Protein AF-A0A4U6CNP1-F1 (afdb_monomer_lite)

Sequence (133 aa):
MARKINLILQGKGGTGKSLFTYLRALSEMGSSSLFVDADGFARTSNNQLIFLPEKRKTTLSIQTTGQSPGKIDLATFIQSLNMLSFENESFIDFGSLESRQILELDLQNPEFAPDCDALGLISPLSYNSRRWW

Foldseek 3Di:
DAEAEAEQFDLDPPPCSLVVLLVVCVVQVVHLEAEEEAEPPDCPNVVSVVVDDPSRYYYQDQAADPDDHLAHAPVSVLVSVVVPDDDYYYYYRHDNSVRVRVLVYPCVPPVCVVSCVSNVNDRVVVVPPDDDD

pLDDT: mean 78.66, std 15.21, range [38.5, 94.31]

Structure (mmCIF, N/CA/C/O backbone):
data_AF-A0A4U6CNP1-F1
#
_entry.id   AF-A0A4U6CNP1-F1
#
loop_
_atom_site.group_PDB
_atom_site.id
_atom_site.type_symbol
_atom_site.label_atom_id
_atom_site.label_alt_id
_atom_site.label_comp_id
_atom_site.label_asym_id
_atom_site.label_entity_id
_atom_site.label_seq_id
_atom_site.pdbx_PDB_ins_code
_atom_site.Cartn_x
_atom_site.Cartn_y
_atom_site.Cartn_z
_atom_site.occupancy
_atom_site.B_iso_or_equiv
_atom_site.auth_seq_id
_atom_site.auth_comp_id
_atom_site.auth_asym_id
_atom_site.auth_atom_id
_atom_site.pdbx_PDB_model_num
ATOM 1 N N . MET A 1 1 ? -1.404 -19.397 7.307 1.00 46.19 1 MET A N 1
ATOM 2 C CA . MET A 1 1 ? -2.209 -18.681 6.291 1.00 46.19 1 MET A CA 1
ATOM 3 C C . MET A 1 1 ? -1.251 -17.982 5.343 1.00 46.19 1 MET A C 1
ATOM 5 O O . MET A 1 1 ? -0.212 -17.533 5.809 1.00 46.19 1 MET A O 1
ATOM 9 N N . ALA A 1 2 ? -1.554 -17.934 4.045 1.00 59.44 2 ALA A N 1
ATOM 10 C CA . ALA A 1 2 ? -0.763 -17.148 3.099 1.00 59.44 2 ALA A CA 1
ATOM 11 C C . ALA A 1 2 ? -0.947 -15.649 3.393 1.00 59.44 2 ALA A C 1
ATOM 13 O O . ALA A 1 2 ? -2.058 -15.220 3.714 1.00 59.44 2 ALA A O 1
ATOM 14 N N . ARG A 1 3 ? 0.133 -14.865 3.308 1.00 74.62 3 ARG A N 1
ATOM 15 C CA . ARG A 1 3 ? 0.068 -13.400 3.412 1.00 74.62 3 ARG A CA 1
ATOM 16 C C . ARG A 1 3 ? -0.767 -12.861 2.251 1.00 74.62 3 ARG A C 1
ATOM 18 O O . ARG A 1 3 ? -0.574 -13.286 1.117 1.00 74.62 3 ARG A O 1
ATOM 25 N N . LYS A 1 4 ? -1.682 -11.929 2.525 1.00 83.44 4 LYS A N 1
ATOM 26 C CA . LYS A 1 4 ? -2.499 -11.279 1.492 1.00 83.44 4 LYS A CA 1
ATOM 27 C C . LYS A 1 4 ? -2.123 -9.807 1.391 1.00 83.44 4 LYS A C 1
ATOM 29 O O . LYS A 1 4 ? -2.309 -9.059 2.347 1.00 83.44 4 LYS A O 1
ATOM 34 N N . ILE A 1 5 ? -1.600 -9.404 0.239 1.00 87.06 5 ILE A N 1
ATOM 35 C CA . ILE A 1 5 ? -1.184 -8.027 -0.032 1.00 87.06 5 ILE A CA 1
ATOM 36 C C . ILE A 1 5 ? -2.187 -7.404 -1.001 1.00 87.06 5 ILE A C 1
ATOM 38 O 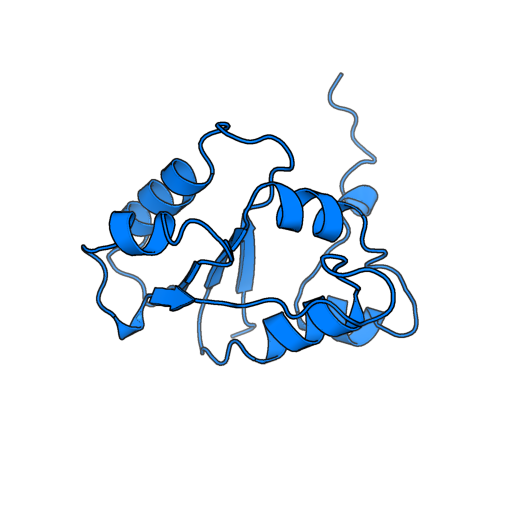O . ILE A 1 5 ? -2.375 -7.890 -2.111 1.00 87.06 5 ILE A O 1
ATOM 42 N N . ASN A 1 6 ? -2.835 -6.322 -0.579 1.00 90.06 6 ASN A N 1
ATOM 43 C CA . ASN A 1 6 ? -3.740 -5.542 -1.413 1.00 90.06 6 ASN A CA 1
ATOM 44 C C . ASN A 1 6 ? -3.039 -4.238 -1.808 1.00 90.06 6 ASN A C 1
ATOM 46 O O . ASN A 1 6 ? -2.792 -3.378 -0.959 1.00 90.06 6 ASN A O 1
ATOM 50 N N . LEU A 1 7 ? -2.726 -4.093 -3.095 1.00 90.88 7 LEU A N 1
ATOM 51 C CA . LEU A 1 7 ? -2.122 -2.882 -3.646 1.00 90.88 7 LEU A CA 1
ATOM 52 C C . LEU A 1 7 ? -3.222 -1.907 -4.077 1.00 90.88 7 LEU A C 1
ATOM 54 O O . LEU A 1 7 ? -4.061 -2.239 -4.915 1.00 90.88 7 LEU A O 1
ATOM 58 N N . ILE A 1 8 ? -3.215 -0.695 -3.528 1.00 91.06 8 ILE A N 1
ATOM 59 C CA . ILE A 1 8 ? -4.145 0.374 -3.897 1.00 91.06 8 ILE A CA 1
ATOM 60 C C . ILE A 1 8 ? -3.409 1.301 -4.867 1.00 91.06 8 ILE A C 1
ATOM 62 O O . ILE A 1 8 ? -2.676 2.203 -4.465 1.00 91.06 8 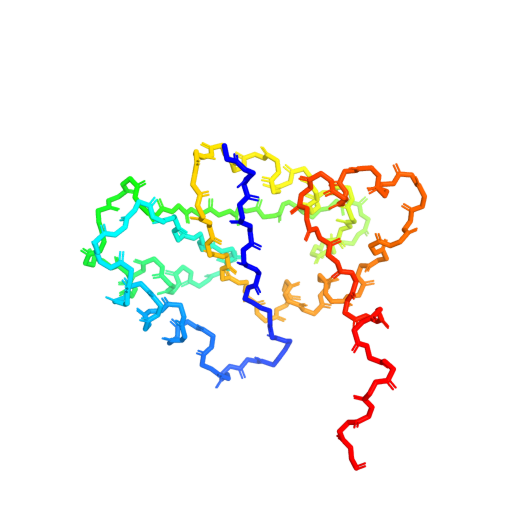ILE A O 1
ATOM 66 N N . LEU A 1 9 ? -3.583 1.043 -6.166 1.00 88.88 9 LEU A N 1
ATOM 67 C CA . LEU A 1 9 ? -2.847 1.705 -7.247 1.00 88.88 9 LEU A CA 1
ATOM 68 C C . LEU A 1 9 ? -3.775 2.568 -8.105 1.00 88.88 9 LEU A C 1
ATOM 70 O O . LEU A 1 9 ? -4.817 2.112 -8.574 1.00 88.88 9 LEU A O 1
ATOM 74 N N . GLN A 1 10 ? -3.383 3.817 -8.358 1.00 84.56 10 GLN A N 1
ATOM 75 C CA . GLN A 1 10 ? -4.041 4.685 -9.339 1.00 84.56 10 GLN A CA 1
ATOM 76 C C . GLN A 1 10 ? -3.102 5.815 -9.766 1.00 84.56 10 GLN A C 1
ATOM 78 O O . GLN A 1 10 ? -2.774 6.698 -8.968 1.00 84.56 10 GLN A O 1
ATOM 83 N N . GLY A 1 11 ? -2.724 5.818 -11.045 1.00 77.81 11 GLY A N 1
ATOM 84 C CA . GLY A 1 11 ? -1.773 6.771 -11.614 1.00 77.81 11 GLY A CA 1
ATOM 85 C C . GLY A 1 11 ? -2.291 8.209 -11.733 1.00 77.81 11 GLY A C 1
ATOM 86 O O . GLY A 1 11 ? -1.505 9.134 -11.935 1.00 77.81 11 GLY A O 1
ATOM 87 N N . LYS A 1 12 ? -3.598 8.456 -11.609 1.00 82.81 12 LYS A N 1
ATOM 88 C CA . LYS A 1 12 ? -4.146 9.821 -11.545 1.00 82.81 12 LYS A CA 1
ATOM 89 C C . LYS A 1 12 ? -4.277 10.297 -10.088 1.00 82.81 12 LYS A C 1
ATOM 91 O O . LYS A 1 12 ? -4.734 9.563 -9.214 1.00 82.81 12 LYS A O 1
ATOM 96 N N . GLY A 1 13 ? -3.861 11.536 -9.819 1.00 78.75 13 GLY A N 1
ATOM 97 C CA . GLY A 1 13 ? -4.075 12.196 -8.526 1.00 78.75 13 GLY A CA 1
ATOM 98 C C . GLY A 1 13 ? -5.544 12.586 -8.311 1.00 78.75 13 GLY A C 1
ATOM 99 O O . GLY A 1 13 ? -6.288 12.757 -9.275 1.00 78.75 13 GLY A O 1
ATOM 100 N N . GLY A 1 14 ? -5.972 12.721 -7.051 1.00 80.31 14 GLY A N 1
ATOM 101 C CA . GLY A 1 14 ? -7.320 13.203 -6.706 1.00 80.31 14 GLY A CA 1
ATOM 102 C C . GLY A 1 14 ? -8.471 12.225 -6.977 1.00 80.31 14 GLY A C 1
ATOM 103 O O . GLY A 1 14 ? -9.628 12.623 -6.965 1.00 80.31 14 GLY A O 1
ATOM 104 N N . THR A 1 15 ? -8.186 10.945 -7.212 1.00 84.38 15 THR A N 1
ATOM 105 C CA . THR A 1 15 ? -9.198 9.920 -7.536 1.00 84.38 15 THR A CA 1
ATOM 106 C C . THR A 1 15 ? -9.824 9.240 -6.316 1.00 84.38 15 THR A C 1
ATOM 108 O O . THR A 1 15 ? -10.586 8.295 -6.478 1.00 84.38 15 THR A O 1
ATOM 111 N N . GLY A 1 16 ? -9.463 9.660 -5.099 1.00 86.44 16 GLY A N 1
ATOM 112 C CA . GLY A 1 16 ? -10.010 9.095 -3.862 1.00 86.44 16 GLY A CA 1
ATOM 113 C C . GLY A 1 16 ? -9.313 7.838 -3.326 1.00 86.44 16 GLY A C 1
ATOM 114 O O . GLY A 1 16 ? -9.931 7.124 -2.548 1.00 86.44 16 GLY A O 1
ATOM 115 N N . LYS A 1 17 ? -8.046 7.561 -3.681 1.00 88.75 17 LYS A N 1
ATOM 116 C CA . LYS A 1 17 ? -7.278 6.427 -3.111 1.00 88.75 17 LYS A CA 1
ATOM 117 C C . LYS A 1 17 ? -7.228 6.453 -1.582 1.00 88.75 17 LYS A C 1
ATOM 119 O O . LYS A 1 17 ? -7.680 5.510 -0.952 1.00 88.75 17 LYS A O 1
ATOM 124 N N . SER A 1 18 ? -6.800 7.568 -0.993 1.00 85.50 18 SER A N 1
ATOM 125 C CA . SER A 1 18 ? -6.718 7.691 0.467 1.00 85.50 18 SER A CA 1
ATOM 126 C C . SER A 1 18 ? -8.093 7.604 1.140 1.00 85.50 18 SER A C 1
ATOM 128 O O . SER A 1 18 ? -8.224 6.997 2.198 1.00 85.50 18 SER A O 1
ATOM 130 N N . LEU A 1 19 ? -9.155 8.099 0.483 1.00 89.56 19 LEU A N 1
ATOM 131 C CA . LEU A 1 19 ? -10.533 7.888 0.943 1.00 89.56 19 LEU A CA 1
ATOM 132 C C . LEU A 1 19 ? -10.914 6.401 0.909 1.00 89.56 19 LEU A C 1
ATOM 134 O O . LEU A 1 19 ? -11.525 5.906 1.850 1.00 89.56 19 LEU A O 1
ATOM 138 N N . PHE A 1 20 ? -10.547 5.675 -0.146 1.00 91.50 20 PHE A N 1
ATOM 139 C CA . PHE A 1 20 ? -10.758 4.232 -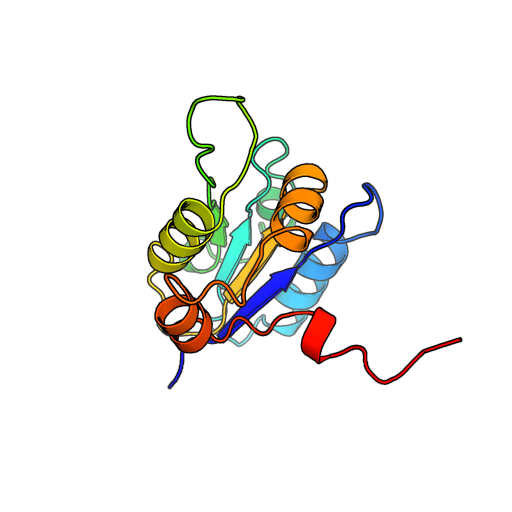0.222 1.00 91.50 20 PHE A CA 1
ATOM 140 C C . PHE A 1 20 ? -9.996 3.495 0.890 1.00 91.50 20 PHE A C 1
ATOM 142 O O . PHE A 1 20 ? -10.594 2.673 1.583 1.00 91.50 20 PHE A O 1
ATOM 149 N N . THR A 1 21 ? -8.727 3.839 1.129 1.00 91.81 21 THR A N 1
ATOM 150 C CA . THR A 1 21 ? -7.919 3.311 2.241 1.00 91.81 21 THR A CA 1
ATOM 151 C C . THR A 1 21 ? -8.598 3.560 3.590 1.00 91.81 21 THR A C 1
ATOM 153 O O . THR A 1 21 ? -8.739 2.640 4.395 1.00 91.81 21 THR A O 1
ATOM 156 N N . TYR A 1 22 ? -9.096 4.779 3.813 1.00 92.19 22 TYR A N 1
ATOM 157 C CA . TYR A 1 22 ? -9.843 5.161 5.011 1.00 92.19 22 TYR A CA 1
ATOM 158 C C . TYR A 1 22 ? -11.123 4.330 5.199 1.00 92.19 22 TYR A C 1
ATOM 160 O O . TYR A 1 22 ? -11.345 3.754 6.265 1.00 92.19 22 TYR A O 1
ATOM 168 N N . LEU A 1 23 ? -11.954 4.210 4.159 1.00 94.31 23 LEU A N 1
ATOM 169 C CA . LEU A 1 23 ? -13.188 3.419 4.210 1.00 94.31 23 LEU A CA 1
ATOM 170 C C . LEU A 1 23 ? -12.896 1.932 4.441 1.00 94.31 23 LEU A C 1
ATOM 172 O O . LEU A 1 23 ? -13.605 1.267 5.200 1.00 94.31 23 LEU A O 1
ATOM 176 N N . ARG A 1 24 ? -11.822 1.410 3.840 1.00 93.88 24 ARG A N 1
ATOM 177 C CA . ARG A 1 24 ? -11.385 0.035 4.073 1.00 93.88 24 ARG A CA 1
ATOM 178 C C . ARG A 1 24 ? -10.959 -0.164 5.525 1.00 93.88 24 ARG A C 1
ATOM 180 O O . ARG A 1 24 ? -11.394 -1.135 6.137 1.00 93.88 24 ARG A O 1
ATOM 187 N N . ALA A 1 25 ? -10.207 0.768 6.104 1.00 92.94 25 ALA A N 1
ATOM 188 C CA . ALA A 1 25 ? -9.845 0.740 7.519 1.00 92.94 25 ALA A CA 1
ATOM 189 C C . ALA A 1 25 ? -11.061 0.735 8.453 1.00 92.94 25 ALA A C 1
ATOM 191 O O . ALA A 1 25 ? -11.086 -0.047 9.403 1.00 92.94 25 ALA A O 1
ATOM 192 N N . LEU A 1 26 ? -12.102 1.515 8.147 1.00 94.31 26 LEU A N 1
ATOM 193 C CA . LEU A 1 26 ? -13.364 1.465 8.891 1.00 94.31 26 LEU A CA 1
ATOM 194 C C . LEU A 1 26 ? -14.054 0.097 8.788 1.00 94.31 26 LEU A C 1
ATOM 196 O O . LEU A 1 26 ? -14.541 -0.422 9.791 1.00 94.31 26 LEU A O 1
ATOM 200 N N . SER A 1 27 ? -14.062 -0.521 7.602 1.00 93.81 27 SER A N 1
ATOM 201 C CA . SER A 1 27 ? -14.631 -1.868 7.420 1.00 93.81 27 SER A CA 1
ATOM 202 C C . SER A 1 27 ? -13.835 -2.973 8.132 1.00 93.81 27 SER A C 1
ATOM 204 O O . SER A 1 27 ? -14.365 -4.044 8.404 1.00 93.81 27 SER A O 1
ATOM 206 N N . GLU A 1 28 ? -12.573 -2.699 8.468 1.00 91.38 28 GLU A N 1
ATOM 207 C CA . GLU A 1 28 ? -11.604 -3.629 9.058 1.00 91.38 28 GLU A CA 1
ATOM 208 C C . GLU A 1 28 ? -11.349 -3.344 10.553 1.00 91.38 28 GLU A C 1
ATOM 210 O O . GLU A 1 28 ? -10.341 -3.764 11.125 1.00 91.38 28 GLU A O 1
ATOM 215 N N . MET A 1 29 ? -12.246 -2.624 11.233 1.00 85.44 29 MET A N 1
ATOM 216 C CA . MET A 1 29 ? -12.064 -2.245 12.643 1.00 85.44 29 MET A CA 1
ATOM 217 C C . MET A 1 29 ? -11.888 -3.445 13.585 1.00 85.44 29 MET A C 1
ATOM 219 O O . MET A 1 29 ? -11.115 -3.360 14.537 1.00 85.44 29 MET A O 1
ATOM 223 N N . GLY A 1 30 ? -12.549 -4.569 13.297 1.00 84.38 30 GLY A N 1
ATOM 224 C CA . GLY A 1 30 ? -12.455 -5.805 14.082 1.00 84.38 30 GLY A CA 1
ATOM 225 C C . GLY A 1 30 ? -11.318 -6.754 13.688 1.00 84.38 30 GLY A C 1
ATOM 226 O O . GLY A 1 30 ? -11.179 -7.801 14.312 1.00 84.38 30 GLY A O 1
ATOM 227 N N . SER A 1 31 ? -10.528 -6.431 12.661 1.00 86.44 31 SER A N 1
ATOM 228 C CA . SER A 1 31 ? -9.462 -7.305 12.160 1.00 86.44 31 SER A CA 1
ATOM 229 C C . SER A 1 31 ? -8.069 -6.854 12.606 1.00 86.44 31 SER A C 1
ATOM 231 O O . SER A 1 31 ? -7.871 -5.782 13.183 1.00 86.44 31 SER A O 1
ATOM 233 N N . SER A 1 32 ? -7.071 -7.686 12.321 1.00 87.56 32 SER A N 1
ATOM 234 C CA . SER A 1 32 ? -5.648 -7.401 12.521 1.00 87.56 32 SER A CA 1
ATOM 235 C C . SER A 1 32 ? -4.959 -6.892 11.248 1.00 87.56 32 SER A C 1
ATOM 237 O O . SER A 1 32 ? -3.730 -6.922 11.172 1.00 87.56 32 SER A O 1
ATOM 239 N N . SER A 1 33 ? -5.734 -6.425 10.261 1.00 91.31 33 SER A N 1
ATOM 240 C CA . SER A 1 33 ? -5.214 -5.937 8.982 1.00 91.31 33 SER A CA 1
ATOM 241 C C . SER A 1 33 ? -4.319 -4.711 9.168 1.00 91.31 33 SER A C 1
ATOM 243 O O . SER A 1 33 ? -4.635 -3.825 9.978 1.00 91.31 33 SER A O 1
ATOM 245 N N . LEU A 1 34 ? -3.227 -4.672 8.404 1.00 90.69 34 LEU A N 1
ATOM 246 C CA . LEU A 1 34 ? -2.242 -3.595 8.393 1.00 90.69 34 LEU A CA 1
ATOM 247 C C . LEU A 1 34 ? -2.550 -2.595 7.281 1.00 90.69 34 LEU A C 1
ATOM 249 O O . LEU A 1 34 ? -2.837 -2.979 6.148 1.00 90.69 34 LEU A O 1
ATOM 253 N N . PHE A 1 35 ? -2.414 -1.313 7.593 1.00 91.56 35 PHE A N 1
ATOM 254 C CA . PHE A 1 35 ? -2.497 -0.232 6.624 1.00 91.56 35 PHE A CA 1
ATOM 255 C C . PHE A 1 35 ? -1.118 0.389 6.442 1.00 91.56 35 PHE A C 1
ATOM 257 O O . PHE A 1 35 ? -0.465 0.788 7.404 1.00 91.56 35 PHE A O 1
ATOM 264 N N . VAL A 1 36 ? -0.656 0.427 5.200 1.00 89.88 36 VAL A N 1
ATOM 265 C CA . VAL A 1 36 ? 0.686 0.866 4.839 1.00 89.88 36 VAL A CA 1
ATOM 266 C C . VAL A 1 36 ? 0.563 2.104 3.969 1.00 89.88 36 VAL A C 1
ATOM 268 O O . VAL A 1 36 ? -0.033 2.059 2.896 1.00 89.88 36 VAL A O 1
ATOM 271 N N . ASP A 1 37 ? 1.131 3.204 4.438 1.00 88.75 37 ASP A N 1
ATOM 272 C CA . ASP A 1 37 ? 1.264 4.434 3.670 1.00 88.75 37 ASP A CA 1
ATOM 273 C C . ASP A 1 37 ? 2.559 4.364 2.853 1.00 88.75 37 ASP A C 1
ATOM 275 O O . ASP A 1 37 ? 3.652 4.377 3.421 1.00 88.75 37 ASP A O 1
ATOM 279 N N . ALA A 1 38 ? 2.442 4.225 1.536 1.00 85.88 38 ALA A N 1
ATOM 280 C CA . ALA A 1 38 ? 3.567 4.201 0.606 1.00 85.88 38 ALA A CA 1
ATOM 281 C C . ALA A 1 38 ? 3.656 5.490 -0.233 1.00 85.88 38 ALA A C 1
ATOM 283 O O . ALA A 1 38 ? 4.315 5.515 -1.273 1.00 85.88 38 ALA A O 1
ATOM 284 N N . ASP A 1 39 ? 2.992 6.567 0.202 1.00 74.50 39 ASP A N 1
ATOM 285 C CA . ASP A 1 39 ? 3.154 7.906 -0.359 1.00 74.50 39 ASP A CA 1
ATOM 286 C C . ASP A 1 39 ? 4.356 8.596 0.309 1.00 74.50 39 ASP A C 1
ATOM 288 O O . ASP A 1 39 ? 4.305 9.040 1.462 1.00 74.50 39 ASP A O 1
ATOM 292 N N . GLY A 1 40 ? 5.473 8.671 -0.421 1.00 59.97 40 GLY A N 1
ATOM 293 C CA . GLY A 1 40 ? 6.733 9.229 0.075 1.00 59.97 40 GLY A CA 1
ATOM 294 C C . GLY A 1 40 ? 6.690 10.729 0.396 1.00 59.97 40 GLY A C 1
ATOM 295 O O . GLY A 1 40 ? 7.605 11.223 1.055 1.00 59.97 40 GLY A O 1
ATOM 296 N N . PHE A 1 41 ? 5.651 11.458 -0.032 1.00 55.19 41 PHE A N 1
ATOM 297 C CA . PHE A 1 41 ? 5.615 12.921 0.048 1.00 55.19 41 PHE A CA 1
ATOM 298 C C . PHE A 1 41 ? 4.527 13.479 0.963 1.00 55.19 41 PHE A C 1
ATOM 300 O O . PHE A 1 41 ? 4.761 14.500 1.611 1.00 55.19 41 PHE A O 1
ATOM 307 N N . ALA A 1 42 ? 3.351 12.852 1.038 1.00 54.34 42 ALA A N 1
ATOM 308 C CA . ALA A 1 42 ? 2.190 13.522 1.622 1.00 54.34 42 ALA A CA 1
ATOM 309 C C . ALA A 1 42 ? 1.737 12.979 2.992 1.00 54.34 42 ALA A C 1
ATOM 311 O O . ALA A 1 42 ? 0.937 13.652 3.652 1.00 54.34 42 ALA A O 1
ATOM 312 N N . ARG A 1 43 ? 2.221 11.799 3.435 1.00 61.81 43 ARG A N 1
ATOM 313 C CA . ARG A 1 43 ? 1.828 11.097 4.691 1.00 61.81 43 ARG A CA 1
ATOM 314 C C . ARG A 1 43 ? 0.318 11.138 4.988 1.00 61.81 43 ARG A C 1
ATOM 316 O O . ARG A 1 43 ? -0.120 11.174 6.144 1.00 61.81 43 ARG A O 1
ATOM 323 N N . THR A 1 44 ? -0.497 11.267 3.943 1.00 61.25 44 THR A N 1
ATOM 324 C CA . THR A 1 44 ? -1.871 11.762 4.078 1.00 61.25 44 THR A CA 1
ATOM 325 C C . THR A 1 44 ? -2.752 10.680 4.669 1.00 61.25 44 THR A C 1
ATOM 327 O O . THR A 1 44 ? -3.629 10.965 5.484 1.00 61.25 44 THR A O 1
ATOM 330 N N . SER A 1 45 ? -2.452 9.431 4.326 1.00 61.19 45 SER A N 1
ATOM 331 C CA . SER A 1 45 ? -3.169 8.260 4.798 1.00 61.19 45 SER A CA 1
ATOM 332 C C . SER A 1 45 ? -2.878 8.005 6.278 1.00 61.19 45 SER A C 1
ATOM 334 O O . SER A 1 45 ? -3.815 7.782 7.037 1.00 61.19 45 SER A O 1
ATOM 336 N N . ASN A 1 46 ? -1.643 8.181 6.762 1.00 69.06 46 ASN A N 1
ATOM 337 C CA . ASN A 1 46 ? -1.364 8.063 8.202 1.00 69.06 46 ASN A CA 1
ATOM 338 C C . ASN A 1 46 ? -2.140 9.069 9.067 1.00 69.06 46 ASN A C 1
ATOM 340 O O . ASN A 1 46 ? -2.685 8.693 10.107 1.00 69.06 46 ASN A O 1
ATOM 344 N N . ASN A 1 47 ? -2.250 10.323 8.618 1.00 75.56 47 ASN A N 1
ATOM 345 C CA . ASN A 1 47 ? -3.049 11.333 9.319 1.00 75.56 47 ASN A CA 1
ATOM 346 C C . ASN A 1 47 ? -4.551 11.003 9.284 1.00 75.56 47 ASN A C 1
ATOM 348 O O . ASN A 1 47 ? -5.249 11.176 10.282 1.00 75.56 47 ASN A O 1
ATOM 352 N N . GLN A 1 48 ? -5.057 10.495 8.157 1.00 83.25 48 GLN A N 1
ATOM 353 C CA . GLN A 1 48 ? -6.462 10.088 8.014 1.00 83.25 48 GLN A CA 1
ATOM 354 C C . GLN A 1 48 ? -6.808 8.846 8.847 1.00 83.25 48 GLN A C 1
ATOM 356 O O . GLN A 1 48 ? -7.944 8.689 9.292 1.00 83.25 48 GLN A O 1
ATOM 361 N N . LEU A 1 49 ? -5.829 7.979 9.097 1.00 88.81 49 LEU A N 1
ATOM 362 C CA . LEU A 1 49 ? -5.984 6.734 9.843 1.00 88.81 49 LEU A CA 1
ATOM 363 C C . LEU A 1 49 ? -5.688 6.888 11.345 1.00 88.81 49 LEU A C 1
ATOM 365 O O . LEU A 1 49 ? -5.454 5.898 12.033 1.00 88.81 49 LEU A O 1
ATOM 369 N N . ILE A 1 50 ? -5.718 8.103 11.900 1.00 89.31 50 ILE A N 1
ATOM 370 C CA . ILE A 1 50 ? -5.405 8.360 13.320 1.00 89.31 50 ILE A CA 1
ATOM 371 C C . ILE A 1 50 ? -6.224 7.511 14.311 1.00 89.31 50 ILE A C 1
ATOM 373 O O . ILE A 1 50 ? -5.746 7.206 15.398 1.00 89.31 50 ILE A O 1
ATOM 377 N N . PHE A 1 51 ? -7.426 7.073 13.923 1.00 90.88 51 PHE A N 1
ATOM 378 C CA . PHE A 1 51 ? -8.288 6.208 14.733 1.00 90.88 51 PHE A CA 1
ATOM 379 C C . PHE A 1 51 ? -7.784 4.759 14.858 1.00 90.88 51 PHE A C 1
ATOM 381 O O . PHE A 1 51 ? -8.212 4.041 15.761 1.00 90.88 51 PHE A O 1
ATOM 388 N N . LEU A 1 52 ? -6.899 4.306 13.963 1.00 90.56 52 LEU A N 1
ATOM 389 C CA . LEU A 1 52 ? -6.279 2.991 14.076 1.00 90.56 52 LEU A CA 1
ATOM 390 C C . LEU A 1 52 ? -5.117 3.028 15.082 1.00 90.56 52 LEU A C 1
ATOM 392 O O . LEU A 1 52 ? -4.337 3.984 15.078 1.00 90.56 52 LEU A O 1
ATOM 396 N N . PRO A 1 53 ? -4.928 1.964 15.884 1.00 90.19 53 PRO A N 1
ATOM 397 C CA . PRO A 1 53 ? -3.737 1.799 16.713 1.00 90.19 53 PRO A CA 1
ATOM 398 C C . PRO A 1 53 ? -2.446 1.826 15.885 1.00 90.19 53 PRO A C 1
ATOM 400 O O . PRO A 1 53 ? -2.415 1.281 14.783 1.00 90.19 53 PRO A O 1
ATOM 403 N N . GLU A 1 54 ? -1.354 2.348 16.449 1.00 88.06 54 GLU A N 1
ATOM 404 C CA . GLU A 1 54 ? -0.054 2.443 15.757 1.00 88.06 54 GLU A CA 1
ATOM 405 C C . GLU A 1 54 ? 0.460 1.092 15.245 1.00 88.06 54 GLU A C 1
ATOM 407 O O . GLU A 1 54 ? 0.964 1.005 14.137 1.00 88.06 54 GLU A O 1
ATOM 412 N N . LYS A 1 55 ? 0.211 -0.009 15.965 1.00 88.75 55 LYS A N 1
ATOM 413 C CA . LYS A 1 55 ? 0.565 -1.366 15.500 1.00 88.75 55 LYS A CA 1
ATOM 414 C C . LYS A 1 55 ? -0.129 -1.806 14.197 1.00 88.75 55 LYS A C 1
ATOM 416 O O . LYS A 1 55 ? 0.222 -2.844 13.651 1.00 88.75 55 LYS A O 1
ATOM 421 N N . ARG A 1 56 ? -1.167 -1.084 13.755 1.00 89.31 56 ARG A N 1
ATOM 422 C CA . ARG A 1 56 ? -1.948 -1.358 12.536 1.00 89.31 56 ARG A CA 1
ATOM 423 C C . ARG A 1 56 ? -1.640 -0.381 11.402 1.00 89.31 56 ARG A C 1
ATOM 425 O O . ARG A 1 56 ? -2.292 -0.457 10.361 1.00 89.31 56 ARG A O 1
ATOM 432 N N . LYS A 1 57 ? -0.671 0.513 11.589 1.00 89.19 57 LYS A N 1
ATOM 433 C CA . LYS A 1 57 ? -0.241 1.481 10.585 1.00 89.19 57 LYS A CA 1
ATOM 434 C C . LYS A 1 57 ? 1.270 1.450 10.450 1.00 89.19 57 LYS A C 1
ATOM 436 O O . LYS A 1 57 ? 1.983 1.272 11.430 1.00 89.19 57 LYS A O 1
ATOM 441 N N . THR A 1 58 ? 1.767 1.642 9.242 1.00 87.94 58 THR A N 1
ATOM 442 C CA . THR A 1 58 ? 3.196 1.860 9.016 1.00 87.94 58 THR A CA 1
ATOM 443 C C . THR A 1 58 ? 3.406 2.665 7.741 1.00 87.94 58 THR A C 1
ATOM 445 O O . THR A 1 58 ? 2.479 2.852 6.952 1.00 87.94 58 THR A O 1
ATOM 448 N N . THR A 1 59 ? 4.626 3.143 7.532 1.00 86.50 59 THR A N 1
ATOM 449 C CA . THR A 1 59 ? 5.044 3.762 6.274 1.00 86.50 59 THR A CA 1
ATOM 450 C C . THR A 1 59 ? 5.987 2.822 5.545 1.00 86.50 59 THR A C 1
ATOM 452 O O . THR A 1 59 ? 6.884 2.243 6.158 1.00 86.50 59 THR A O 1
ATOM 455 N N . LEU A 1 60 ? 5.807 2.698 4.234 1.00 85.38 60 LEU A N 1
ATOM 456 C CA . LEU A 1 60 ? 6.742 2.013 3.357 1.00 85.38 60 LEU A CA 1
ATOM 457 C C . LEU A 1 60 ? 7.397 3.027 2.425 1.00 85.38 60 LEU A C 1
ATOM 459 O O . LEU A 1 60 ? 6.759 3.566 1.528 1.00 85.38 60 LEU A O 1
ATOM 463 N N . SER A 1 61 ? 8.694 3.240 2.602 1.00 79.88 61 SER A N 1
ATOM 464 C CA . SER A 1 61 ? 9.487 4.003 1.642 1.00 79.88 61 SER A CA 1
ATOM 465 C C . SER A 1 61 ? 10.050 3.053 0.595 1.00 79.88 61 SER A C 1
ATOM 467 O O . SER A 1 61 ? 10.979 2.300 0.891 1.00 79.88 61 SER A O 1
ATOM 469 N N . ILE A 1 62 ? 9.518 3.099 -0.627 1.00 76.81 62 ILE A N 1
ATOM 470 C CA . ILE A 1 62 ? 10.149 2.410 -1.755 1.00 76.81 62 ILE A CA 1
ATOM 471 C C . ILE A 1 62 ? 11.370 3.229 -2.162 1.00 76.81 62 ILE A C 1
ATOM 473 O O . ILE A 1 62 ? 11.252 4.353 -2.654 1.00 76.81 62 ILE A O 1
ATOM 477 N N . GLN A 1 63 ? 12.556 2.679 -1.905 1.00 66.31 63 GLN A N 1
ATOM 478 C CA . GLN A 1 63 ? 13.794 3.278 -2.388 1.00 66.31 63 GLN A CA 1
ATOM 479 C C . GLN A 1 63 ? 13.794 3.255 -3.919 1.00 66.31 63 GLN A C 1
ATOM 481 O O . GLN A 1 63 ? 13.254 2.346 -4.538 1.00 66.31 63 GLN A O 1
ATOM 486 N N . THR A 1 64 ? 14.371 4.273 -4.546 1.00 63.72 64 THR A N 1
ATOM 487 C CA . THR A 1 64 ? 14.529 4.300 -6.005 1.00 63.72 64 THR A CA 1
ATOM 488 C C . THR A 1 64 ? 15.999 4.081 -6.315 1.00 63.72 64 THR A C 1
ATOM 490 O O . THR A 1 64 ? 16.866 4.687 -5.681 1.00 63.72 64 THR A O 1
ATOM 493 N N . THR A 1 65 ? 16.296 3.147 -7.213 1.00 50.72 65 THR A N 1
ATOM 494 C CA . THR A 1 65 ? 17.671 2.767 -7.547 1.00 50.72 65 THR A CA 1
ATOM 495 C C . THR A 1 65 ? 18.303 3.784 -8.497 1.00 50.72 65 THR A C 1
ATOM 497 O O .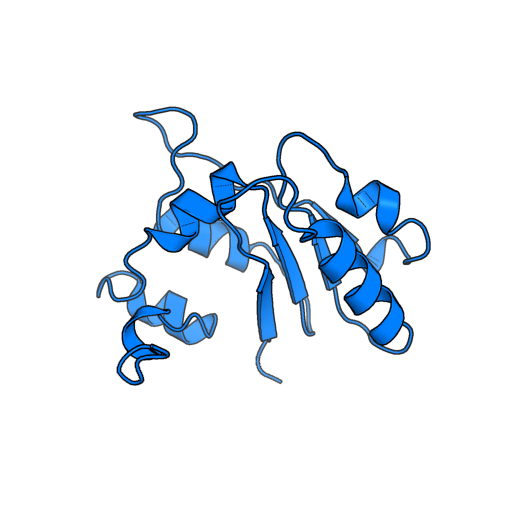 THR A 1 65 ? 17.654 4.446 -9.312 1.00 50.72 65 THR A O 1
ATOM 500 N N . GLY A 1 66 ? 19.615 3.968 -8.348 1.00 47.53 66 GLY A N 1
ATOM 501 C CA . GLY A 1 66 ? 20.378 5.003 -9.039 1.00 47.53 66 GLY A CA 1
ATOM 502 C C . GLY A 1 66 ? 20.688 4.685 -10.504 1.00 47.53 66 GLY A C 1
ATOM 503 O O . GLY A 1 66 ? 21.563 3.878 -10.787 1.00 47.53 66 GLY A O 1
ATOM 504 N N . GLN A 1 67 ? 20.017 5.415 -11.397 1.00 45.81 67 GLN A N 1
ATOM 505 C CA . GLN A 1 67 ? 20.524 6.112 -12.605 1.00 45.81 67 GLN A CA 1
ATOM 506 C C . GLN A 1 67 ? 19.536 7.230 -13.007 1.00 45.81 67 GLN A C 1
ATOM 508 O O . GLN A 1 67 ? 19.892 8.185 -13.692 1.00 45.81 67 GLN A O 1
ATOM 513 N N . SER A 1 68 ? 18.290 7.156 -12.526 1.00 55.09 68 SER A N 1
ATOM 514 C CA . SER A 1 68 ? 17.290 8.223 -12.578 1.00 55.09 68 SER A CA 1
ATOM 515 C C . SER A 1 68 ? 16.567 8.281 -11.227 1.00 55.09 68 SER A C 1
ATOM 517 O O . SER A 1 68 ? 15.786 7.374 -10.937 1.00 55.09 68 SER A O 1
ATOM 519 N N . PRO A 1 69 ? 16.837 9.293 -10.380 1.00 56.66 69 PRO A N 1
ATOM 520 C CA . PRO A 1 69 ? 16.145 9.464 -9.106 1.00 56.66 69 PRO A CA 1
ATOM 521 C C . PRO A 1 69 ? 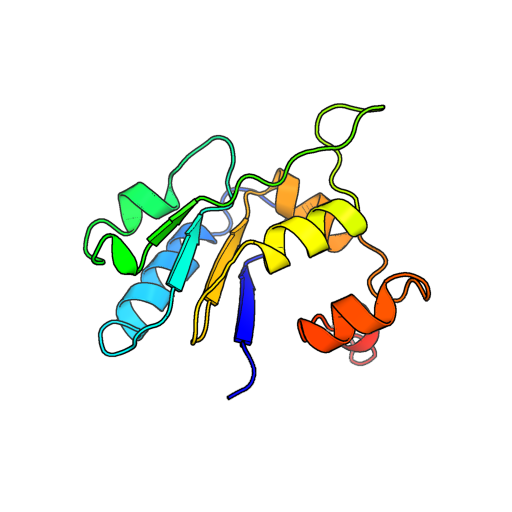14.633 9.401 -9.315 1.00 56.66 69 PRO A C 1
ATOM 523 O O . PRO A 1 69 ? 14.104 10.082 -10.193 1.00 56.66 69 PRO A O 1
ATOM 526 N N . GLY A 1 70 ? 13.944 8.580 -8.527 1.00 63.16 70 GLY A N 1
ATOM 527 C CA . GLY A 1 70 ? 12.494 8.473 -8.613 1.00 63.16 70 GLY A CA 1
ATOM 528 C C . GLY A 1 70 ? 11.960 7.323 -9.464 1.00 63.16 70 GLY A C 1
ATOM 529 O O . GLY A 1 70 ? 10.745 7.261 -9.572 1.00 63.16 70 GLY A O 1
ATOM 530 N N . LYS A 1 71 ? 12.784 6.434 -10.047 1.00 75.62 71 LYS A N 1
ATOM 531 C CA . LYS A 1 71 ? 12.299 5.229 -10.750 1.00 75.62 71 LYS A CA 1
ATOM 532 C C . LYS A 1 71 ? 12.275 4.001 -9.828 1.00 75.62 71 LYS A C 1
ATOM 534 O O . LYS A 1 71 ? 13.290 3.643 -9.238 1.00 75.62 71 LYS A O 1
ATOM 539 N N . ILE A 1 72 ? 11.120 3.353 -9.736 1.00 83.00 72 ILE A N 1
ATOM 540 C CA . ILE A 1 72 ? 10.903 2.068 -9.070 1.00 83.00 72 ILE A CA 1
ATOM 541 C C . ILE A 1 72 ? 11.201 0.956 -10.081 1.00 83.00 72 ILE A C 1
ATOM 543 O O . ILE A 1 72 ? 10.633 0.942 -11.174 1.00 83.00 72 ILE A O 1
ATOM 547 N N . ASP A 1 73 ? 12.088 0.030 -9.720 1.00 87.44 73 ASP A N 1
ATOM 548 C CA . ASP A 1 73 ? 12.289 -1.226 -10.444 1.00 87.44 73 ASP A CA 1
ATOM 549 C C . ASP A 1 73 ? 11.651 -2.408 -9.697 1.00 87.44 73 ASP A C 1
ATOM 551 O O . ASP A 1 73 ? 11.244 -2.299 -8.535 1.00 87.44 73 ASP A O 1
ATOM 555 N N . LEU A 1 74 ? 11.526 -3.540 -10.394 1.00 87.31 74 LEU A N 1
ATOM 556 C CA . LEU A 1 74 ? 10.834 -4.715 -9.872 1.00 87.31 74 LEU A CA 1
ATOM 557 C C . LEU A 1 74 ? 11.544 -5.307 -8.650 1.00 87.31 74 LEU A C 1
ATOM 559 O O . LEU A 1 74 ? 10.884 -5.641 -7.668 1.00 87.31 74 LEU A O 1
ATOM 563 N N . ALA A 1 75 ? 12.876 -5.379 -8.683 1.00 89.12 75 ALA A N 1
ATOM 564 C CA . ALA A 1 75 ? 13.676 -5.899 -7.579 1.00 89.12 75 ALA A CA 1
ATOM 565 C C . ALA A 1 75 ? 13.447 -5.085 -6.297 1.00 89.12 75 ALA A C 1
ATOM 567 O O . ALA A 1 75 ? 13.180 -5.639 -5.230 1.00 89.12 75 ALA A O 1
ATOM 568 N N . THR A 1 76 ? 13.477 -3.759 -6.413 1.00 86.88 76 THR A N 1
ATOM 569 C CA . THR A 1 76 ? 13.303 -2.846 -5.284 1.00 86.88 76 THR A CA 1
ATOM 570 C C . THR A 1 76 ? 11.866 -2.850 -4.778 1.00 86.88 76 THR A C 1
ATOM 572 O O . THR A 1 76 ? 11.633 -2.784 -3.568 1.00 86.88 76 THR A O 1
ATOM 575 N N . PHE A 1 77 ? 10.889 -2.982 -5.678 1.00 89.12 77 PHE A N 1
ATOM 576 C CA . PHE A 1 77 ? 9.486 -3.150 -5.310 1.00 89.12 77 PHE A CA 1
ATOM 577 C C . PHE A 1 77 ? 9.265 -4.436 -4.500 1.00 89.12 77 PHE A C 1
ATOM 579 O O . PHE A 1 77 ? 8.715 -4.379 -3.399 1.00 89.12 77 PHE A O 1
ATOM 586 N N . ILE A 1 78 ? 9.763 -5.576 -4.986 1.00 89.12 78 ILE A N 1
ATOM 587 C CA . ILE A 1 78 ? 9.678 -6.874 -4.300 1.00 89.12 78 ILE A CA 1
ATOM 588 C C . ILE A 1 78 ? 10.378 -6.816 -2.943 1.00 89.12 78 ILE A C 1
ATOM 590 O O . ILE A 1 78 ? 9.804 -7.219 -1.931 1.00 89.12 78 ILE A O 1
ATOM 594 N N . GLN A 1 79 ? 11.593 -6.263 -2.891 1.00 88.06 79 GLN A N 1
ATOM 595 C CA . GLN A 1 79 ? 12.331 -6.105 -1.641 1.00 88.06 79 GLN A CA 1
ATOM 596 C C . GLN A 1 79 ? 11.543 -5.261 -0.631 1.00 88.06 79 GLN A C 1
ATOM 598 O O . GLN A 1 79 ? 11.452 -5.627 0.541 1.00 88.06 79 GLN A O 1
ATOM 603 N N . SER A 1 80 ? 10.921 -4.173 -1.089 1.00 86.88 80 SER A N 1
ATOM 604 C CA . SER A 1 80 ? 10.081 -3.309 -0.257 1.00 86.88 80 SER A CA 1
ATOM 605 C C . SER A 1 80 ? 8.881 -4.054 0.324 1.00 86.88 80 SER A C 1
ATOM 607 O O . SER A 1 80 ? 8.590 -3.917 1.512 1.00 86.88 80 SER A O 1
ATOM 609 N N . LEU A 1 81 ? 8.219 -4.896 -0.471 1.00 87.38 81 LEU A N 1
ATOM 610 C CA . LEU A 1 81 ? 7.115 -5.724 0.013 1.00 87.38 81 LEU A CA 1
ATOM 611 C C . LEU A 1 81 ? 7.580 -6.806 0.995 1.00 87.38 81 LEU A C 1
ATOM 613 O O . LEU A 1 81 ? 6.912 -7.042 1.998 1.00 87.38 81 LEU A O 1
ATOM 617 N N . ASN A 1 82 ? 8.740 -7.418 0.763 1.00 85.44 82 ASN A N 1
ATOM 618 C CA . ASN A 1 82 ? 9.307 -8.432 1.656 1.00 85.44 82 ASN A CA 1
ATOM 619 C C . ASN A 1 82 ? 9.718 -7.872 3.027 1.00 85.44 82 ASN A C 1
ATOM 621 O O . ASN A 1 82 ? 9.682 -8.600 4.022 1.00 85.44 82 ASN A O 1
ATOM 625 N N . MET A 1 83 ? 10.058 -6.581 3.107 1.00 80.69 83 MET A N 1
ATOM 626 C CA . MET A 1 83 ? 10.300 -5.896 4.383 1.00 80.69 83 MET A CA 1
ATOM 627 C C . MET A 1 83 ? 9.029 -5.736 5.230 1.00 80.69 83 MET A C 1
ATOM 629 O O . MET A 1 83 ? 9.129 -5.519 6.439 1.00 80.69 83 MET A O 1
ATOM 633 N N . LEU A 1 84 ? 7.835 -5.864 4.641 1.00 77.12 84 LEU A N 1
ATOM 634 C CA . LEU A 1 84 ? 6.582 -5.852 5.391 1.00 77.12 84 LEU A CA 1
ATOM 635 C C . LEU A 1 84 ? 6.394 -7.200 6.102 1.00 77.12 84 LEU A C 1
ATOM 637 O O . LEU A 1 84 ? 5.852 -8.168 5.569 1.00 77.12 84 LEU A O 1
ATOM 641 N N . SER A 1 85 ? 6.856 -7.269 7.346 1.00 61.75 85 SER A N 1
ATOM 642 C CA . SER A 1 85 ? 6.808 -8.468 8.178 1.00 61.75 85 SER A CA 1
ATOM 643 C C . SER A 1 85 ? 5.554 -8.514 9.053 1.00 61.75 85 S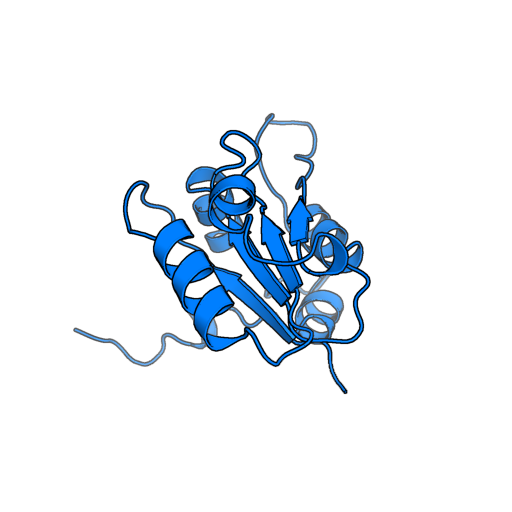ER A C 1
ATOM 645 O O . SER A 1 85 ? 5.607 -8.230 10.243 1.00 61.75 85 SER A O 1
ATOM 647 N N . PHE A 1 86 ? 4.409 -8.930 8.500 1.00 64.56 86 PHE A N 1
ATOM 648 C CA . PHE A 1 86 ? 3.215 -9.165 9.326 1.00 64.56 86 PHE A CA 1
ATOM 649 C C . PHE A 1 86 ? 2.490 -10.469 8.991 1.00 64.56 86 PHE A C 1
ATOM 651 O O . PHE A 1 86 ? 2.630 -11.040 7.907 1.00 64.56 86 PHE A O 1
ATOM 658 N N . GLU A 1 87 ? 1.770 -10.977 9.988 1.00 60.69 87 GLU A N 1
ATOM 659 C CA . GLU A 1 87 ? 1.129 -12.297 9.985 1.00 60.69 87 GLU A CA 1
ATOM 660 C C . GLU A 1 87 ? -0.200 -12.334 9.201 1.00 60.69 87 GLU A C 1
ATOM 662 O O . GLU A 1 87 ? -0.722 -13.418 8.956 1.00 60.69 87 GLU A O 1
ATOM 667 N N . ASN A 1 88 ? -0.738 -11.175 8.786 1.00 71.25 88 ASN A N 1
ATOM 668 C CA . ASN A 1 88 ? -2.110 -11.013 8.278 1.00 71.25 88 ASN A CA 1
ATOM 669 C C . ASN A 1 88 ? -2.193 -10.187 6.973 1.00 71.25 88 ASN A C 1
ATOM 671 O O . ASN A 1 88 ? -1.186 -9.911 6.326 1.00 71.25 88 ASN A O 1
ATOM 675 N N . GLU A 1 89 ? -3.417 -9.832 6.570 1.00 87.75 89 GLU A N 1
ATOM 676 C CA . GLU A 1 89 ? -3.732 -9.029 5.383 1.00 87.75 89 GLU A CA 1
ATOM 677 C C . GLU A 1 89 ? -3.208 -7.583 5.488 1.00 87.75 89 GLU A C 1
ATOM 679 O O . GLU A 1 89 ? -3.353 -6.928 6.522 1.00 87.75 89 GLU A O 1
ATOM 684 N N . SER A 1 90 ? -2.637 -7.073 4.395 1.00 89.81 90 SER A N 1
ATOM 685 C CA . SER A 1 90 ? -2.100 -5.712 4.291 1.00 89.81 90 SER A CA 1
ATOM 686 C C . SER A 1 90 ? -2.786 -4.927 3.174 1.00 89.81 90 SER A C 1
ATOM 688 O O . SER A 1 90 ? -3.061 -5.473 2.103 1.00 89.81 90 SER A O 1
ATOM 690 N N . PHE A 1 91 ? -3.020 -3.636 3.403 1.00 91.56 91 PHE A N 1
ATOM 691 C CA . PHE A 1 91 ? -3.515 -2.666 2.425 1.00 91.56 91 PHE A CA 1
ATOM 692 C C . PHE A 1 91 ? -2.467 -1.576 2.241 1.00 91.56 91 PHE A C 1
ATOM 694 O O . PHE A 1 91 ? -2.154 -0.869 3.197 1.00 91.56 91 PHE A O 1
ATOM 701 N N . ILE A 1 92 ? -1.917 -1.455 1.035 1.00 91.19 92 ILE A N 1
ATOM 702 C CA . ILE A 1 92 ? -0.818 -0.532 0.745 1.00 91.19 92 ILE A CA 1
ATOM 703 C C . ILE A 1 92 ? -1.320 0.576 -0.175 1.00 91.19 92 ILE A C 1
ATOM 705 O O . ILE A 1 92 ? -1.721 0.304 -1.307 1.00 91.19 92 ILE A O 1
ATOM 709 N N . ASP A 1 93 ? -1.310 1.807 0.328 1.00 90.44 93 ASP A N 1
ATOM 710 C CA . ASP A 1 93 ? -1.753 3.006 -0.379 1.00 90.44 93 ASP A CA 1
ATOM 711 C C . ASP A 1 93 ? -0.564 3.707 -1.028 1.00 90.44 93 ASP A C 1
ATOM 713 O O . ASP A 1 93 ? 0.307 4.233 -0.337 1.00 90.44 93 ASP A O 1
ATOM 717 N N . PHE A 1 94 ? -0.516 3.686 -2.357 1.00 88.44 94 PHE A N 1
ATOM 718 C CA . PHE A 1 94 ? 0.567 4.296 -3.116 1.00 88.44 94 PHE A CA 1
ATOM 719 C C . PHE A 1 94 ? 0.192 5.690 -3.598 1.00 88.44 94 PHE A C 1
ATOM 721 O O . PHE A 1 94 ? -0.908 5.925 -4.113 1.00 88.44 94 PHE A O 1
ATOM 728 N N . GLY A 1 95 ? 1.167 6.595 -3.556 1.00 84.44 95 GLY A N 1
ATOM 729 C CA . GLY A 1 95 ? 1.070 7.881 -4.229 1.00 84.44 95 GLY A CA 1
ATOM 730 C C . GLY A 1 95 ? 0.851 7.724 -5.740 1.00 84.44 95 GLY A C 1
ATOM 731 O O . GLY A 1 95 ? 0.990 6.651 -6.340 1.00 84.44 95 GLY A O 1
ATOM 732 N N . SER A 1 96 ? 0.417 8.809 -6.388 1.00 83.31 96 SER A N 1
ATOM 733 C CA . SER A 1 96 ? 0.076 8.760 -7.819 1.00 83.31 96 SER A CA 1
ATOM 734 C C . SER A 1 96 ? 1.280 8.492 -8.725 1.00 83.31 96 SER A C 1
ATOM 736 O O . SER A 1 96 ? 1.107 7.883 -9.780 1.00 83.31 96 SER A O 1
ATOM 738 N N . LEU A 1 97 ? 2.479 8.926 -8.323 1.00 82.88 97 LEU A N 1
ATOM 739 C CA . LEU A 1 97 ? 3.708 8.725 -9.085 1.00 82.88 97 LEU A CA 1
ATOM 740 C C . LEU A 1 97 ? 4.160 7.266 -8.985 1.00 82.88 97 LEU A C 1
ATOM 742 O O . LEU A 1 97 ? 4.351 6.610 -10.006 1.00 82.88 97 LEU A O 1
ATOM 746 N N . GLU A 1 98 ? 4.234 6.752 -7.762 1.00 85.50 98 GLU A N 1
ATOM 747 C CA . GLU A 1 98 ? 4.588 5.374 -7.431 1.00 85.50 98 GLU A CA 1
ATOM 748 C C . GLU A 1 98 ? 3.615 4.406 -8.108 1.00 85.50 98 GLU A C 1
ATOM 750 O O . GLU A 1 98 ? 4.033 3.451 -8.758 1.00 85.50 98 GLU A O 1
ATOM 755 N N . SER A 1 99 ? 2.313 4.715 -8.058 1.00 87.38 99 SER A N 1
ATOM 756 C CA . SER A 1 99 ? 1.275 3.933 -8.732 1.00 87.38 99 SER A CA 1
ATOM 757 C C . SER A 1 99 ? 1.535 3.766 -10.230 1.00 87.38 99 SER A C 1
ATOM 759 O O . SER A 1 99 ? 1.336 2.676 -10.751 1.00 87.38 99 SER A O 1
ATOM 761 N N . ARG A 1 100 ? 1.952 4.826 -10.943 1.00 85.62 100 ARG A N 1
ATOM 762 C CA . ARG A 1 100 ? 2.237 4.728 -12.389 1.00 85.62 100 ARG A CA 1
ATOM 763 C C . ARG A 1 100 ? 3.383 3.770 -12.658 1.00 85.62 100 ARG A C 1
ATOM 765 O O . ARG A 1 100 ? 3.266 2.920 -13.524 1.00 85.62 100 ARG A O 1
ATOM 772 N N . GLN A 1 101 ? 4.452 3.896 -11.884 1.00 86.44 101 GLN A N 1
ATOM 773 C CA . GLN A 1 101 ? 5.655 3.100 -12.087 1.00 86.44 101 GLN A CA 1
ATOM 774 C C . GLN A 1 101 ? 5.425 1.630 -11.743 1.00 86.44 101 GLN A C 1
ATOM 776 O O . GLN A 1 101 ? 5.849 0.762 -12.494 1.00 86.44 101 GLN A O 1
ATOM 781 N N . ILE A 1 102 ? 4.690 1.344 -10.662 1.00 88.00 102 ILE A N 1
ATOM 782 C CA . ILE A 1 102 ? 4.325 -0.030 -10.285 1.00 88.00 102 ILE A CA 1
ATOM 783 C C . ILE A 1 102 ? 3.459 -0.684 -11.371 1.00 88.00 102 ILE A C 1
ATOM 785 O O . ILE A 1 102 ? 3.649 -1.857 -11.679 1.00 88.00 102 ILE A O 1
ATOM 789 N N . LEU A 1 103 ? 2.537 0.067 -11.984 1.00 86.19 103 LEU A N 1
ATOM 790 C CA . LEU A 1 103 ? 1.699 -0.432 -13.084 1.00 86.19 103 LEU A CA 1
ATOM 791 C C . LEU A 1 103 ? 2.493 -0.753 -14.363 1.00 86.19 103 LEU A C 1
ATOM 793 O O . LEU A 1 103 ? 1.981 -1.474 -15.217 1.00 86.19 103 LEU A O 1
ATOM 797 N N . GLU A 1 104 ? 3.714 -0.235 -14.498 1.00 86.50 104 GLU A N 1
ATOM 798 C CA . GLU A 1 104 ? 4.616 -0.477 -15.631 1.00 86.50 104 GLU A CA 1
ATOM 799 C C . GLU A 1 104 ? 5.618 -1.620 -15.369 1.00 86.50 104 GLU A C 1
ATOM 801 O O . GLU A 1 104 ? 6.379 -1.980 -16.269 1.00 86.50 104 GLU A O 1
ATOM 806 N N . LEU A 1 105 ? 5.636 -2.203 -14.163 1.00 87.56 105 LEU A N 1
ATOM 807 C CA . LEU A 1 105 ? 6.550 -3.296 -13.824 1.00 87.56 105 LEU A CA 1
ATOM 808 C C . LEU A 1 105 ? 6.184 -4.590 -14.564 1.00 87.56 105 LEU A C 1
ATOM 810 O O . LEU A 1 105 ? 5.033 -5.033 -14.562 1.00 87.56 105 LEU A O 1
ATOM 814 N N . ASP A 1 106 ? 7.196 -5.248 -15.128 1.00 87.62 106 ASP A N 1
ATOM 815 C CA . ASP A 1 106 ? 7.047 -6.562 -15.752 1.00 87.62 106 ASP A CA 1
ATOM 816 C C . ASP A 1 106 ? 7.009 -7.676 -14.697 1.00 87.62 106 ASP A C 1
ATOM 818 O O . ASP A 1 106 ? 8.004 -8.344 -14.422 1.00 87.62 106 ASP A O 1
ATOM 822 N N . LEU A 1 107 ? 5.833 -7.888 -14.102 1.00 85.62 107 LEU A N 1
ATOM 823 C CA . LEU A 1 107 ? 5.612 -8.939 -13.102 1.00 85.62 107 LEU A CA 1
ATOM 824 C C . LEU A 1 107 ? 5.808 -10.368 -13.649 1.00 85.62 107 LEU A C 1
ATOM 826 O O . LEU A 1 107 ? 5.802 -11.308 -12.861 1.00 85.62 107 LEU A O 1
ATOM 830 N N . GLN A 1 108 ? 5.964 -10.543 -14.968 1.00 84.31 108 GLN A N 1
ATOM 831 C CA . GLN A 1 108 ? 6.226 -11.838 -15.607 1.00 84.31 108 GLN A CA 1
ATOM 832 C C . GLN A 1 108 ? 7.717 -12.081 -15.870 1.00 84.31 108 GLN A C 1
ATOM 834 O O . GLN A 1 108 ? 8.063 -13.112 -16.450 1.00 84.31 108 GLN A O 1
ATOM 839 N N . ASN A 1 109 ? 8.598 -11.168 -15.445 1.00 85.81 109 ASN A N 1
ATOM 840 C CA . ASN A 1 109 ? 10.036 -11.344 -15.583 1.00 85.81 109 ASN A CA 1
ATOM 841 C C . ASN A 1 109 ? 10.468 -12.688 -14.946 1.00 85.81 109 ASN A C 1
ATOM 843 O O . ASN A 1 109 ? 10.301 -12.855 -13.736 1.00 85.81 109 ASN A O 1
ATOM 847 N N . PRO A 1 110 ? 11.051 -13.630 -15.718 1.00 87.19 110 PRO A N 1
ATOM 848 C CA . PRO A 1 110 ? 11.410 -14.961 -15.224 1.00 87.19 110 PRO A CA 1
ATOM 849 C C . PRO A 1 110 ? 12.378 -14.960 -14.038 1.00 87.19 110 PRO A C 1
ATOM 851 O O . PRO A 1 110 ? 12.350 -15.891 -13.239 1.00 87.19 110 PRO A O 1
ATOM 854 N N . GLU A 1 111 ? 13.223 -13.931 -13.921 1.00 91.06 111 GLU A N 1
ATOM 855 C CA . GLU A 1 111 ? 14.156 -13.764 -12.802 1.00 91.06 111 GLU A CA 1
ATOM 856 C C . GLU A 1 111 ? 13.417 -13.561 -11.473 1.00 91.06 111 GLU A C 1
ATOM 858 O O . GLU A 1 111 ? 13.834 -14.098 -10.452 1.00 91.06 111 GLU A O 1
ATOM 863 N N . PHE A 1 112 ? 12.292 -12.839 -11.500 1.00 89.75 112 PHE A N 1
ATOM 864 C CA . PHE A 1 112 ? 11.529 -12.437 -10.314 1.00 89.75 112 PHE A CA 1
ATOM 865 C C . PHE A 1 112 ? 10.180 -13.154 -10.174 1.00 89.75 112 PHE A C 1
ATOM 867 O O . PHE A 1 112 ? 9.485 -12.966 -9.177 1.00 89.75 112 PHE A O 1
ATOM 874 N N . ALA A 1 113 ? 9.790 -13.982 -11.148 1.00 86.56 113 ALA A N 1
ATOM 875 C CA . ALA A 1 113 ? 8.523 -14.709 -11.136 1.00 86.56 113 ALA A CA 1
ATOM 876 C C . ALA A 1 113 ? 8.291 -15.521 -9.842 1.00 86.56 113 ALA A C 1
ATOM 878 O O . ALA A 1 113 ? 7.196 -15.413 -9.290 1.00 86.56 113 ALA A O 1
ATOM 879 N N . PRO A 1 114 ? 9.287 -16.246 -9.278 1.00 88.06 114 PRO A N 1
ATOM 880 C CA . PRO A 1 114 ? 9.096 -16.959 -8.013 1.00 88.06 114 PRO A CA 1
ATOM 881 C C . PRO A 1 114 ? 8.740 -16.036 -6.840 1.00 88.06 114 PRO A C 1
ATOM 883 O O . PRO A 1 114 ? 7.906 -16.390 -6.007 1.00 88.06 114 PRO A O 1
ATOM 886 N N . ASP A 1 115 ? 9.346 -14.848 -6.780 1.00 88.94 115 ASP A N 1
ATOM 887 C CA . ASP A 1 115 ? 9.077 -13.861 -5.733 1.00 88.94 115 ASP A CA 1
ATOM 888 C C . ASP A 1 115 ? 7.706 -13.200 -5.923 1.00 88.94 115 ASP A C 1
ATOM 890 O O . ASP A 1 115 ? 6.956 -13.033 -4.958 1.00 88.94 115 ASP A O 1
ATOM 894 N N . CYS A 1 116 ? 7.344 -12.866 -7.166 1.00 86.88 116 CYS A N 1
ATOM 895 C CA . CYS A 1 116 ? 6.013 -12.368 -7.510 1.00 86.88 116 CYS A CA 1
ATOM 896 C C . CYS A 1 116 ? 4.923 -13.373 -7.112 1.00 86.88 116 CYS A C 1
ATOM 898 O O . CYS A 1 116 ? 3.956 -12.991 -6.450 1.00 86.88 116 CYS A O 1
ATOM 900 N N . ASP A 1 117 ? 5.103 -14.652 -7.450 1.00 84.06 117 ASP A N 1
ATOM 901 C CA . ASP A 1 117 ? 4.171 -15.727 -7.108 1.00 84.06 117 ASP A CA 1
ATOM 902 C C . ASP A 1 117 ? 4.064 -15.917 -5.589 1.00 84.06 117 ASP A C 1
ATOM 904 O O . ASP A 1 117 ? 2.959 -16.018 -5.050 1.00 84.06 117 ASP A O 1
ATOM 908 N N . ALA A 1 118 ? 5.194 -15.898 -4.873 1.00 83.94 118 ALA A N 1
ATOM 909 C CA . ALA A 1 118 ? 5.224 -16.000 -3.413 1.00 83.94 118 ALA A CA 1
ATOM 910 C C . ALA A 1 118 ? 4.498 -14.832 -2.720 1.00 83.94 118 ALA A C 1
ATOM 912 O O . ALA A 1 118 ? 3.880 -15.018 -1.667 1.00 83.94 118 ALA A O 1
ATOM 913 N N . LEU A 1 119 ? 4.544 -13.639 -3.318 1.00 83.06 119 LEU A N 1
ATOM 914 C CA . LEU A 1 119 ? 3.826 -12.446 -2.863 1.00 83.06 119 LEU A CA 1
ATOM 915 C C . LEU A 1 119 ? 2.369 -12.386 -3.359 1.00 83.06 119 LEU A C 1
ATOM 917 O O . LEU A 1 119 ? 1.630 -11.479 -2.967 1.00 83.06 119 LEU A O 1
ATOM 921 N N . GLY A 1 120 ? 1.938 -13.333 -4.201 1.00 80.69 120 GLY A N 1
ATOM 922 C CA . GLY A 1 120 ? 0.611 -13.337 -4.817 1.00 80.69 120 GLY A CA 1
ATOM 923 C C . GLY A 1 120 ? 0.386 -12.172 -5.788 1.00 80.69 120 GLY A C 1
ATOM 924 O O . GLY A 1 120 ? -0.753 -11.745 -5.981 1.00 80.69 120 GLY A O 1
ATOM 925 N N . LEU A 1 121 ? 1.458 -11.626 -6.370 1.00 80.50 121 LEU A N 1
ATOM 926 C CA . LEU A 1 121 ? 1.402 -10.547 -7.350 1.00 80.50 121 LEU A CA 1
ATOM 927 C C . LEU A 1 121 ? 1.012 -11.115 -8.712 1.00 80.50 121 LEU A C 1
ATOM 929 O O . LEU A 1 121 ? 1.804 -11.759 -9.391 1.00 80.50 121 LEU A O 1
ATOM 933 N N . ILE A 1 122 ? -0.218 -10.843 -9.134 1.00 68.31 122 ILE A N 1
ATOM 934 C CA . ILE A 1 122 ? -0.725 -11.275 -10.436 1.00 68.31 122 ILE A CA 1
ATOM 935 C C . ILE A 1 122 ? -0.697 -10.074 -11.383 1.00 68.31 122 ILE A C 1
ATOM 937 O O . ILE A 1 122 ? -1.210 -9.004 -11.052 1.00 68.31 122 ILE A O 1
ATOM 941 N N . SER A 1 123 ? -0.112 -10.245 -12.572 1.00 56.28 123 SER A N 1
ATOM 942 C CA . SER A 1 123 ? -0.100 -9.198 -13.600 1.00 56.28 123 SER A CA 1
ATOM 943 C C . SER A 1 123 ? -1.523 -8.725 -13.944 1.00 56.28 123 SER A C 1
ATOM 945 O O . SER A 1 123 ? -2.374 -9.552 -14.270 1.00 56.28 123 SER A O 1
ATOM 947 N N . PRO A 1 124 ? -1.804 -7.408 -13.983 1.00 50.09 124 PRO A N 1
ATOM 948 C CA . PRO A 1 124 ? -3.090 -6.898 -14.464 1.00 50.09 124 PRO A CA 1
ATOM 949 C C . PRO A 1 124 ? -3.387 -7.321 -15.912 1.00 50.09 124 PRO A C 1
ATOM 951 O O . PRO A 1 124 ? -4.547 -7.419 -16.312 1.00 50.09 124 PRO A O 1
ATOM 954 N N . LEU A 1 125 ? -2.344 -7.594 -16.705 1.00 45.69 125 LEU A N 1
ATOM 955 C CA . LEU A 1 125 ? -2.462 -8.000 -18.106 1.00 45.69 125 LEU A CA 1
ATOM 956 C C . LEU A 1 125 ? -2.924 -9.454 -18.270 1.00 45.69 125 LEU A C 1
ATOM 958 O O . LEU A 1 125 ? -3.539 -9.767 -19.287 1.00 45.69 125 LEU A O 1
ATOM 962 N N . SER A 1 126 ? -2.734 -10.327 -17.272 1.00 46.75 126 SER A N 1
ATOM 963 C CA . SER A 1 126 ? -3.368 -11.656 -17.282 1.00 46.75 126 SER A CA 1
ATOM 964 C C . SER A 1 126 ? -4.856 -11.593 -16.910 1.00 46.75 126 SER A C 1
ATOM 966 O O . SER A 1 126 ? -5.607 -12.519 -17.217 1.00 46.75 126 SER A O 1
ATOM 968 N N . TYR A 1 127 ? -5.310 -10.478 -16.324 1.00 44.19 127 TYR A N 1
ATOM 969 C CA . TYR A 1 127 ? -6.712 -10.237 -15.975 1.00 44.19 127 TYR A CA 1
ATOM 970 C C . TYR A 1 127 ? -7.536 -9.643 -17.135 1.00 44.19 127 TYR A C 1
ATOM 972 O O . TYR A 1 127 ? -8.765 -9.640 -17.083 1.00 44.19 127 TYR A O 1
ATOM 980 N N . ASN A 1 128 ? -6.891 -9.179 -18.215 1.00 40.81 128 ASN A N 1
ATOM 981 C CA . ASN A 1 128 ? -7.541 -8.378 -19.257 1.00 40.81 128 ASN A CA 1
ATOM 982 C C . ASN A 1 128 ? -7.647 -9.070 -20.629 1.00 40.81 128 ASN A C 1
ATOM 984 O O . ASN A 1 128 ? -7.360 -8.484 -21.671 1.00 40.81 128 ASN A O 1
ATOM 988 N N . SER A 1 129 ? -8.143 -10.312 -20.642 1.00 39.50 129 SER A N 1
ATOM 989 C CA . SER A 1 129 ? -8.782 -10.895 -21.837 1.00 39.50 129 SER A CA 1
ATOM 990 C C . SER A 1 129 ? -10.295 -10.633 -21.899 1.00 39.50 129 SER A C 1
ATOM 992 O O . SER A 1 129 ? -10.942 -10.987 -22.884 1.00 39.50 129 SER A O 1
ATOM 994 N N . ARG A 1 130 ? -10.884 -9.962 -20.896 1.00 38.78 130 ARG A N 1
ATOM 995 C CA . ARG A 1 130 ? -12.284 -9.513 -20.940 1.00 38.78 130 ARG A CA 1
ATOM 996 C C . ARG A 1 130 ? -12.363 -7.995 -20.955 1.00 38.78 130 ARG A C 1
ATOM 998 O O . ARG A 1 130 ? -12.401 -7.340 -19.920 1.00 38.78 130 ARG A O 1
ATOM 1005 N N . ARG A 1 131 ? -12.402 -7.482 -22.188 1.00 38.50 131 ARG A N 1
ATOM 1006 C CA . ARG A 1 131 ? -12.838 -6.129 -22.545 1.00 38.50 131 ARG A CA 1
ATOM 1007 C C . ARG A 1 131 ? -14.059 -5.724 -21.718 1.00 38.50 131 ARG A C 1
ATOM 1009 O O . ARG A 1 131 ? -15.075 -6.411 -21.760 1.00 38.50 131 ARG A O 1
ATOM 1016 N N . TRP A 1 132 ? -13.968 -4.571 -21.069 1.00 45.00 132 TRP A N 1
ATOM 1017 C CA . TRP A 1 132 ? -15.124 -3.738 -20.760 1.00 45.00 132 TRP A CA 1
ATOM 1018 C C . TRP A 1 132 ? -15.058 -2.506 -21.659 1.00 45.00 132 TRP A C 1
ATOM 1020 O O . TRP A 1 132 ? -14.535 -1.472 -21.255 1.00 45.00 132 TRP A O 1
ATOM 1030 N N . TRP A 1 133 ? -15.532 -2.680 -22.891 1.00 44.75 133 TRP A N 1
ATOM 1031 C CA . TRP A 1 133 ? -16.134 -1.658 -23.748 1.00 44.75 133 TRP A CA 1
ATOM 1032 C C . TRP A 1 133 ? -17.198 -2.365 -24.581 1.00 44.75 133 TRP A C 1
ATOM 1034 O O . TRP A 1 133 ? -16.867 -3.457 -25.107 1.00 44.75 133 TRP A O 1
#

Secondary structure (DSSP, 8-state):
----EEEE--SSTTSSHHHHHHHHHHHTTTS--EEEEE-TTT-HHHHHTTTS-GGGEEE------TTSTT---HHHHHHHHHT---SS-EEEEE-HHHHHHHHTS-TT-TTTHHHHHHTT---TTTSTTS---

Radius of gyration: 14.97 Å; chains: 1; bounding box: 37×32×40 Å

Organism: NCBI:txid2576211